Protein AF-A0A951UR97-F1 (afdb_monomer_lite)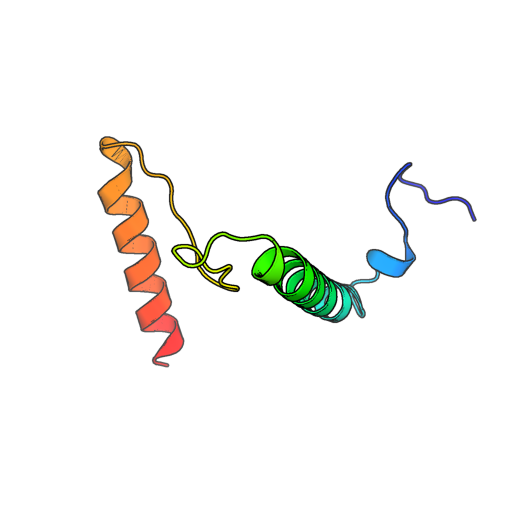

InterPro domains:
  IPR025132 Protein of unknown function DUF4058 [PF13267] (1-70)

pLDDT: mean 73.9, std 12.79, range [43.81, 94.88]

Sequence (73 aa):
MASPFPGMNPYLENPVFCSEIHNLLIAAIFRKLNPQLRPKYRVAIEKRVYQTTDEDSLLAAWVDEVLKQKELR

Structure (mmCIF, N/CA/C/O backbone):
data_AF-A0A951UR97-F1
#
_entry.id   AF-A0A951UR97-F1
#
loop_
_atom_site.group_PDB
_atom_site.id
_atom_site.type_symbol
_atom_site.label_atom_id
_atom_site.label_alt_id
_atom_site.label_comp_id
_atom_site.label_asym_id
_atom_site.label_entity_id
_atom_site.label_seq_id
_atom_site.pdbx_PDB_ins_code
_a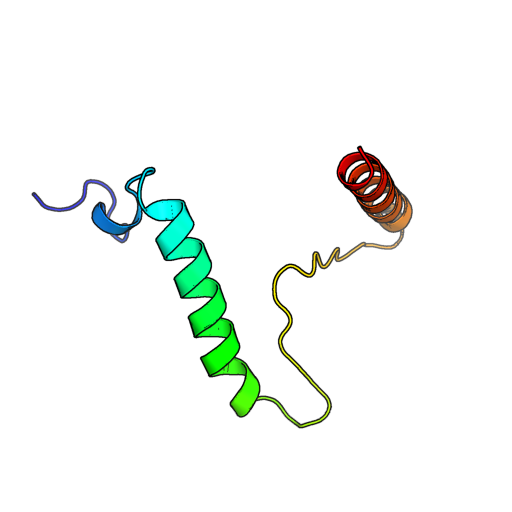tom_site.Cartn_x
_atom_site.Cartn_y
_atom_site.Cartn_z
_atom_site.occupancy
_atom_site.B_iso_or_equiv
_atom_site.auth_seq_id
_atom_site.auth_comp_id
_atom_site.auth_asym_id
_atom_site.auth_atom_id
_atom_site.pdbx_PDB_model_num
ATOM 1 N N . MET A 1 1 ? 24.213 -12.930 -14.750 1.00 53.19 1 MET A N 1
ATOM 2 C CA . MET A 1 1 ? 25.162 -12.162 -13.913 1.00 53.19 1 MET A CA 1
ATOM 3 C C . MET A 1 1 ? 24.530 -11.979 -12.544 1.00 53.19 1 MET A C 1
ATOM 5 O O . MET A 1 1 ? 23.332 -11.727 -12.493 1.00 53.19 1 MET A O 1
ATOM 9 N N . ALA A 1 2 ? 25.282 -12.195 -11.462 1.00 54.16 2 ALA A N 1
ATOM 10 C CA . ALA A 1 2 ? 24.802 -11.927 -10.106 1.00 54.16 2 ALA A CA 1
ATOM 11 C C . ALA A 1 2 ? 24.624 -10.412 -9.922 1.00 54.16 2 ALA A C 1
ATOM 13 O O . ALA A 1 2 ? 25.427 -9.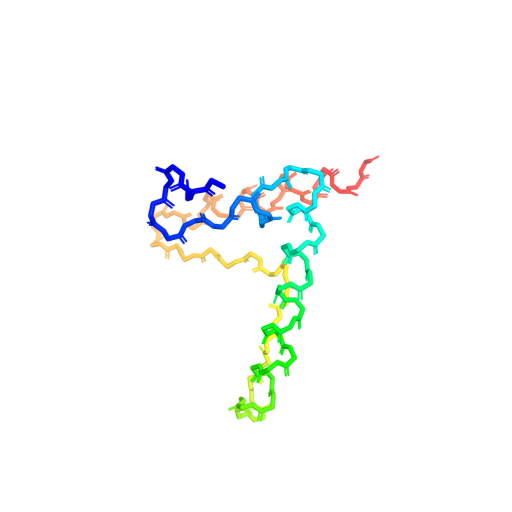639 -10.444 1.00 54.16 2 ALA A O 1
ATOM 14 N N . SER A 1 3 ? 23.544 -10.004 -9.254 1.00 48.56 3 SER A N 1
ATOM 15 C CA . SER A 1 3 ? 23.189 -8.592 -9.080 1.00 48.56 3 SER A CA 1
ATOM 16 C C . SER A 1 3 ? 24.317 -7.809 -8.386 1.00 48.56 3 SER A C 1
ATOM 18 O O . SER A 1 3 ? 24.862 -8.316 -7.403 1.00 48.56 3 SER A O 1
ATOM 20 N N . PRO A 1 4 ? 24.664 -6.590 -8.853 1.00 61.78 4 PRO A N 1
ATOM 21 C CA . PRO A 1 4 ? 25.703 -5.756 -8.241 1.00 61.78 4 PRO A CA 1
ATOM 22 C C . PRO A 1 4 ? 25.309 -5.220 -6.856 1.00 61.78 4 PRO A C 1
ATOM 24 O O . PRO A 1 4 ? 26.178 -4.787 -6.104 1.00 61.78 4 PRO A O 1
ATOM 27 N N . PHE A 1 5 ? 24.023 -5.289 -6.499 1.00 52.00 5 PHE A N 1
ATOM 28 C CA . PHE A 1 5 ? 23.535 -4.974 -5.163 1.00 52.00 5 PHE A CA 1
ATOM 29 C C . PHE A 1 5 ? 23.019 -6.256 -4.492 1.00 52.00 5 PHE A C 1
ATOM 31 O O . PHE A 1 5 ? 22.005 -6.819 -4.924 1.00 52.00 5 PHE A O 1
ATOM 38 N N . PRO A 1 6 ? 23.701 -6.763 -3.449 1.00 51.94 6 PRO A N 1
ATOM 39 C CA . PRO A 1 6 ? 23.268 -7.969 -2.760 1.00 51.94 6 PRO A CA 1
ATOM 40 C C . PRO A 1 6 ? 21.944 -7.681 -2.038 1.00 51.94 6 PRO A C 1
ATOM 42 O O . PRO A 1 6 ? 21.898 -6.904 -1.091 1.00 51.94 6 PRO A O 1
ATOM 45 N N . GLY A 1 7 ? 20.857 -8.286 -2.526 1.00 58.41 7 GLY A N 1
ATOM 46 C CA . GLY A 1 7 ? 19.492 -8.108 -2.004 1.00 58.41 7 GLY A CA 1
ATOM 47 C C . GLY A 1 7 ? 18.521 -7.379 -2.941 1.00 58.41 7 GLY A C 1
ATOM 48 O O . GLY A 1 7 ? 17.336 -7.299 -2.635 1.00 58.41 7 GLY A O 1
ATOM 49 N N . MET A 1 8 ? 18.998 -6.897 -4.087 1.00 62.88 8 MET A N 1
ATOM 50 C CA . MET A 1 8 ? 18.252 -6.062 -5.034 1.00 62.88 8 MET A CA 1
ATOM 51 C C . MET A 1 8 ? 18.178 -6.802 -6.377 1.00 62.88 8 MET A C 1
ATOM 53 O O . MET A 1 8 ? 19.202 -7.163 -6.962 1.00 62.88 8 MET A O 1
ATOM 57 N N . ASN A 1 9 ? 16.968 -7.202 -6.785 1.00 65.12 9 ASN A N 1
ATOM 58 C CA . ASN A 1 9 ? 16.761 -8.024 -7.977 1.00 65.12 9 ASN A CA 1
ATOM 59 C C . ASN A 1 9 ? 16.647 -7.104 -9.208 1.00 65.12 9 ASN A C 1
ATOM 61 O O . ASN A 1 9 ? 15.644 -6.402 -9.330 1.00 65.12 9 ASN A O 1
ATOM 65 N N . PRO A 1 10 ? 17.593 -7.150 -10.164 1.00 64.75 10 PRO A N 1
ATOM 66 C CA . PRO A 1 10 ? 17.658 -6.199 -11.276 1.00 64.75 10 PRO A CA 1
ATOM 67 C C . PRO A 1 10 ? 16.447 -6.257 -12.223 1.00 64.75 10 PRO A C 1
ATOM 69 O O . PRO A 1 10 ? 16.197 -5.307 -12.960 1.00 64.75 10 PRO A O 1
ATOM 72 N N . TYR A 1 11 ? 15.657 -7.334 -12.186 1.00 61.75 11 TYR A N 1
ATOM 73 C CA . TYR A 1 11 ? 14.390 -7.419 -12.921 1.00 61.75 11 TYR A CA 1
ATOM 74 C C . TYR A 1 11 ? 13.251 -6.624 -12.263 1.00 61.75 11 TYR A C 1
ATOM 76 O O . TYR A 1 11 ? 12.315 -6.230 -12.953 1.00 61.75 11 TYR A O 1
ATOM 84 N N . LEU A 1 12 ? 13.332 -6.370 -10.952 1.00 61.81 12 LEU A N 1
ATOM 85 C CA . LEU A 1 12 ? 12.370 -5.549 -10.206 1.00 61.81 12 LEU A CA 1
ATOM 86 C C . LEU A 1 12 ? 12.695 -4.050 -10.292 1.00 61.81 12 LEU A C 1
ATOM 88 O O . LEU A 1 12 ? 11.811 -3.218 -10.124 1.00 61.81 12 LEU A O 1
ATOM 92 N N . GLU A 1 13 ? 13.950 -3.710 -10.582 1.00 64.94 13 GLU A N 1
ATOM 93 C CA . GLU A 1 13 ? 14.448 -2.329 -10.641 1.00 64.94 13 GLU A CA 1
ATOM 94 C C . GLU A 1 13 ? 14.474 -1.736 -12.044 1.00 64.94 13 GLU A C 1
ATOM 96 O O . GLU A 1 13 ? 14.856 -0.578 -12.218 1.00 64.94 13 GLU A O 1
ATOM 101 N N . ASN A 1 14 ? 14.076 -2.500 -13.061 1.00 71.44 14 ASN A N 1
ATOM 102 C CA . ASN A 1 14 ? 13.990 -1.953 -14.402 1.00 71.44 14 ASN A CA 1
ATOM 103 C C . ASN A 1 14 ? 12.969 -0.797 -14.399 1.00 71.44 14 ASN A C 1
ATOM 105 O O . ASN A 1 14 ? 11.792 -1.043 -14.129 1.00 71.44 14 ASN A O 1
ATOM 109 N N . PRO A 1 15 ? 13.373 0.446 -14.719 1.00 70.38 15 PRO A N 1
ATOM 110 C CA . PRO A 1 15 ? 12.500 1.615 -14.621 1.00 70.38 15 PRO A CA 1
ATOM 111 C C . PRO A 1 15 ? 11.258 1.518 -15.518 1.00 70.38 15 PRO A C 1
ATOM 113 O O . PRO A 1 15 ? 10.254 2.159 -15.224 1.00 70.38 15 PRO A O 1
ATOM 116 N N . VAL A 1 16 ? 11.296 0.684 -16.563 1.00 74.50 16 VAL A N 1
ATOM 117 C CA . VAL A 1 16 ? 10.148 0.400 -17.438 1.00 74.50 16 VAL A CA 1
ATOM 118 C C . VAL A 1 16 ? 9.051 -0.380 -16.703 1.00 74.50 16 VAL A C 1
ATOM 120 O O . VAL A 1 16 ? 7.873 -0.126 -16.925 1.00 74.50 16 VAL A O 1
ATOM 123 N N . PHE A 1 17 ? 9.426 -1.305 -15.816 1.00 70.00 17 PHE A N 1
ATOM 124 C CA . PHE A 1 17 ? 8.492 -2.202 -15.120 1.00 70.00 17 PHE A CA 1
ATOM 125 C C . PHE A 1 17 ? 8.309 -1.854 -13.640 1.00 70.00 17 PHE A C 1
ATOM 127 O O . PHE A 1 17 ? 7.364 -2.320 -13.011 1.00 70.00 17 PHE A O 1
ATOM 134 N N . CYS A 1 18 ? 9.187 -1.025 -13.074 1.00 73.00 18 CYS A N 1
ATOM 135 C CA . CYS A 1 18 ? 9.186 -0.666 -11.660 1.00 73.00 18 CYS A CA 1
ATOM 136 C C . CYS A 1 18 ? 7.850 -0.040 -11.225 1.00 73.00 18 CYS A C 1
ATOM 138 O O . CYS A 1 18 ? 7.331 -0.391 -10.171 1.00 73.00 18 CYS A O 1
ATOM 140 N N . SER A 1 19 ? 7.236 0.806 -12.061 1.00 75.81 19 SER A N 1
ATOM 141 C CA . SER A 1 19 ? 5.912 1.388 -11.794 1.00 75.81 19 SER A CA 1
ATOM 142 C C . SER A 1 19 ? 4.801 0.332 -11.741 1.00 75.81 19 SER A C 1
ATOM 144 O O . SER A 1 19 ? 3.978 0.341 -10.825 1.00 75.81 19 SER A O 1
ATOM 146 N N . GLU A 1 20 ? 4.793 -0.611 -12.683 1.00 80.56 20 GLU A N 1
ATOM 147 C CA . GLU A 1 20 ? 3.812 -1.697 -12.738 1.00 80.56 20 GLU A CA 1
ATOM 148 C C . GLU A 1 20 ? 3.975 -2.653 -11.551 1.00 80.56 20 GLU A C 1
ATOM 150 O O . GLU A 1 20 ? 3.013 -2.928 -10.831 1.00 80.56 20 GLU A O 1
ATOM 155 N N . ILE A 1 21 ? 5.206 -3.090 -11.281 1.00 83.62 21 ILE A N 1
ATOM 156 C CA . ILE A 1 21 ? 5.537 -3.964 -10.151 1.00 83.62 21 ILE A CA 1
ATOM 157 C C . ILE A 1 21 ? 5.171 -3.291 -8.830 1.00 83.62 21 ILE A C 1
ATOM 159 O O . ILE A 1 21 ? 4.575 -3.934 -7.967 1.00 83.62 21 ILE A O 1
ATOM 163 N N . HIS A 1 22 ? 5.492 -2.007 -8.668 1.00 82.81 22 HIS A N 1
ATOM 164 C CA . HIS A 1 22 ? 5.174 -1.247 -7.463 1.00 82.81 22 HIS A CA 1
ATOM 165 C C . HIS A 1 22 ? 3.665 -1.219 -7.204 1.00 82.81 22 HIS A C 1
ATOM 167 O O . HIS A 1 22 ? 3.214 -1.578 -6.113 1.00 82.81 22 HIS A O 1
ATOM 173 N N . ASN A 1 23 ? 2.875 -0.891 -8.228 1.00 86.44 23 ASN A N 1
ATOM 174 C CA . ASN A 1 23 ? 1.419 -0.850 -8.124 1.00 86.44 23 ASN A CA 1
ATOM 175 C C . ASN A 1 23 ? 0.828 -2.232 -7.807 1.00 86.44 23 ASN A C 1
ATOM 177 O O . ASN A 1 23 ? -0.016 -2.368 -6.914 1.00 86.44 23 ASN A O 1
ATOM 181 N N . LEU A 1 24 ? 1.301 -3.277 -8.493 1.00 89.00 24 LEU A N 1
ATOM 182 C CA . LEU A 1 24 ? 0.856 -4.653 -8.264 1.00 89.00 24 LEU A CA 1
ATOM 183 C C . LEU A 1 24 ? 1.232 -5.156 -6.866 1.00 89.00 24 LEU A C 1
ATOM 185 O O . LEU A 1 24 ? 0.416 -5.803 -6.206 1.00 89.00 24 LEU A O 1
ATOM 189 N N . LEU A 1 25 ? 2.433 -4.831 -6.387 1.00 89.00 25 LEU A N 1
ATOM 190 C CA . LEU A 1 25 ? 2.904 -5.197 -5.055 1.00 89.00 25 LEU A CA 1
ATOM 191 C C . LEU A 1 25 ? 2.044 -4.547 -3.969 1.00 89.00 25 LEU A C 1
ATOM 193 O O . LEU A 1 25 ? 1.594 -5.230 -3.046 1.00 89.00 25 LEU A O 1
ATOM 197 N N . ILE A 1 26 ? 1.764 -3.251 -4.097 1.00 88.94 26 ILE A N 1
ATOM 198 C CA . ILE A 1 26 ? 0.897 -2.522 -3.167 1.00 88.94 26 ILE A CA 1
ATOM 199 C C . ILE A 1 26 ? -0.506 -3.143 -3.136 1.00 88.94 26 ILE A C 1
ATOM 201 O O . ILE A 1 26 ? -1.044 -3.414 -2.057 1.00 88.94 26 ILE A O 1
ATOM 205 N N . ALA A 1 27 ? -1.085 -3.439 -4.304 1.00 91.00 27 ALA A N 1
ATOM 206 C CA . ALA A 1 27 ? -2.387 -4.093 -4.395 1.00 91.00 27 ALA A CA 1
ATOM 207 C C . ALA A 1 27 ? -2.379 -5.497 -3.760 1.00 91.00 27 ALA A C 1
ATOM 209 O O . ALA A 1 27 ? -3.330 -5.875 -3.067 1.00 91.00 27 ALA A O 1
ATOM 210 N N . ALA A 1 28 ? -1.306 -6.267 -3.951 1.00 92.81 28 ALA A N 1
ATOM 211 C CA . ALA A 1 28 ? -1.148 -7.588 -3.350 1.00 92.81 28 ALA A CA 1
ATOM 212 C C . ALA A 1 28 ? -1.068 -7.513 -1.816 1.00 92.81 28 ALA A C 1
ATOM 214 O O . ALA A 1 28 ? -1.753 -8.272 -1.125 1.00 92.81 28 ALA A O 1
ATOM 215 N N . ILE A 1 29 ? -0.299 -6.564 -1.277 1.00 92.25 29 ILE A N 1
ATOM 216 C CA . ILE A 1 29 ? -0.199 -6.315 0.168 1.00 92.25 29 ILE A CA 1
ATOM 217 C C . ILE A 1 29 ? -1.568 -5.932 0.740 1.00 92.25 29 ILE A C 1
ATOM 219 O O . ILE A 1 29 ? -2.004 -6.519 1.732 1.00 92.25 29 ILE A O 1
ATOM 223 N N . PHE A 1 30 ? -2.283 -5.013 0.087 1.00 92.44 30 PHE A N 1
ATOM 224 C CA . PHE A 1 30 ? -3.631 -4.612 0.489 1.00 92.44 30 PHE A CA 1
ATOM 225 C C . PHE A 1 30 ? -4.589 -5.806 0.576 1.00 92.44 30 PHE A C 1
ATOM 227 O O . PHE A 1 30 ? -5.287 -5.979 1.579 1.00 92.44 30 PHE A O 1
ATOM 234 N N . ARG A 1 31 ? -4.608 -6.659 -0.455 1.00 93.75 31 ARG A N 1
ATOM 235 C CA . ARG A 1 31 ? -5.466 -7.855 -0.490 1.00 93.75 31 ARG A CA 1
ATOM 236 C C . ARG A 1 31 ? -5.086 -8.865 0.588 1.00 93.75 31 ARG A C 1
ATOM 238 O O . ARG A 1 31 ? -5.971 -9.492 1.158 1.00 93.75 31 ARG A O 1
ATOM 245 N N . LYS A 1 32 ? -3.793 -9.009 0.885 1.00 94.88 32 LYS A N 1
ATOM 246 C CA . LYS A 1 32 ? -3.297 -9.938 1.908 1.00 94.88 32 LYS A CA 1
ATOM 247 C C . LYS A 1 32 ? -3.607 -9.465 3.329 1.00 94.88 32 LYS A C 1
ATOM 249 O O . LYS A 1 32 ? -3.890 -10.293 4.192 1.00 94.88 32 LYS A O 1
ATOM 254 N N . LEU A 1 33 ? -3.525 -8.162 3.585 1.00 92.12 33 LEU A N 1
ATOM 255 C CA . LEU A 1 33 ? -3.684 -7.600 4.927 1.00 92.12 33 LEU A CA 1
ATOM 256 C C . LEU A 1 33 ? -5.149 -7.433 5.339 1.00 92.12 33 LEU A C 1
ATOM 258 O O . LEU A 1 33 ? -5.471 -7.716 6.487 1.00 92.12 33 LEU A O 1
ATOM 262 N N . ASN A 1 34 ? -6.043 -7.023 4.433 1.00 90.50 34 ASN A N 1
ATOM 263 C CA . ASN A 1 34 ? -7.446 -6.760 4.792 1.00 90.50 34 ASN A CA 1
ATOM 264 C C 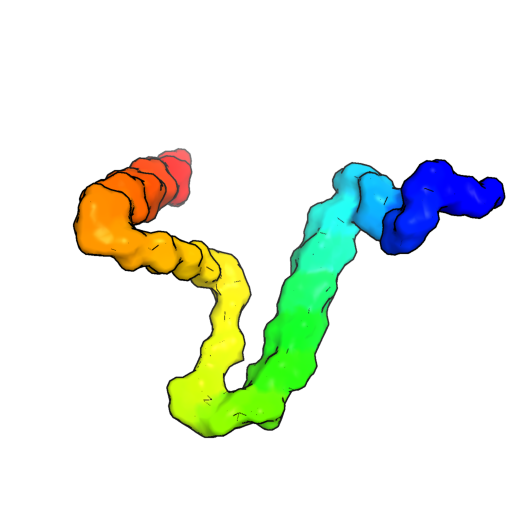. ASN A 1 34 ? -8.161 -7.930 5.504 1.00 90.50 34 ASN A C 1
ATOM 266 O O . ASN A 1 34 ? -8.824 -7.669 6.503 1.00 90.50 34 ASN A O 1
ATOM 270 N N . PRO A 1 35 ? -8.005 -9.202 5.087 1.00 91.81 35 PRO A N 1
ATOM 271 C CA . PRO A 1 35 ? -8.626 -10.333 5.781 1.00 91.81 35 PRO A CA 1
ATOM 272 C C . PRO A 1 35 ? -8.078 -10.589 7.192 1.00 91.81 35 PRO A C 1
ATOM 274 O O . PRO A 1 35 ? -8.742 -11.234 7.996 1.00 91.81 35 PRO A O 1
ATOM 277 N N . GLN A 1 36 ? -6.863 -10.121 7.495 1.00 93.75 36 GLN A N 1
ATOM 278 C CA . GLN A 1 36 ? -6.206 -10.320 8.793 1.00 93.75 36 GLN A CA 1
ATOM 279 C C . GLN A 1 36 ? -6.575 -9.231 9.811 1.00 93.75 36 GLN A C 1
ATOM 281 O O . GLN A 1 36 ? -6.255 -9.349 10.994 1.00 93.75 36 GLN A O 1
ATOM 286 N N . LEU A 1 37 ? -7.230 -8.155 9.368 1.00 89.06 37 LEU A N 1
ATOM 287 C CA . LEU A 1 37 ? -7.615 -7.048 10.231 1.00 89.06 37 LEU A CA 1
ATOM 288 C C . LEU A 1 37 ? -8.931 -7.330 10.957 1.00 89.06 37 LEU A C 1
ATOM 290 O O . LEU A 1 37 ? -9.864 -7.928 10.426 1.00 89.06 37 LEU A O 1
ATOM 294 N N . ARG A 1 38 ? -9.028 -6.832 12.194 1.00 87.50 38 ARG A N 1
ATOM 295 C CA . ARG A 1 38 ? -10.297 -6.815 12.933 1.00 87.50 38 ARG A CA 1
ATOM 296 C C . ARG A 1 38 ? -11.295 -5.902 12.200 1.00 87.50 38 ARG A C 1
ATOM 298 O O . ARG A 1 38 ? -10.860 -4.873 11.691 1.00 87.50 38 ARG A O 1
ATOM 305 N N . PRO A 1 39 ? -12.618 -6.155 12.265 1.00 85.44 39 PRO A N 1
ATOM 306 C CA . PRO A 1 39 ? -13.638 -5.412 11.503 1.00 85.44 39 PRO A CA 1
ATOM 307 C C . PRO A 1 39 ? -13.647 -3.881 11.676 1.00 85.44 39 PRO A C 1
ATOM 309 O O . PRO A 1 39 ? -14.227 -3.170 10.865 1.00 85.44 39 PRO A O 1
ATOM 312 N N . LYS A 1 40 ? -13.011 -3.359 12.733 1.00 92.50 40 LYS A N 1
ATOM 313 C CA . LYS A 1 40 ? -12.862 -1.917 12.985 1.00 92.50 40 LYS A CA 1
ATOM 314 C C . LYS A 1 40 ? -11.799 -1.248 12.098 1.00 92.50 40 LYS A C 1
ATOM 316 O O . LYS A 1 40 ? -11.772 -0.025 12.003 1.00 92.50 40 LYS A O 1
ATOM 321 N N . TYR A 1 41 ? -10.913 -2.022 11.478 1.00 87.94 41 TYR A N 1
ATOM 322 C CA . TYR A 1 41 ? -9.774 -1.519 10.719 1.00 87.94 41 TYR A CA 1
ATOM 323 C C . TYR A 1 41 ? -9.866 -1.958 9.261 1.00 87.94 41 TYR A C 1
ATOM 325 O O . TYR A 1 41 ? -10.265 -3.079 8.960 1.00 87.94 41 TYR A O 1
ATOM 333 N N . ARG A 1 42 ? -9.446 -1.072 8.358 1.00 87.50 42 ARG A N 1
ATOM 334 C CA . ARG A 1 42 ? -9.277 -1.368 6.935 1.00 87.50 42 ARG A CA 1
ATOM 335 C C . ARG A 1 42 ? -7.908 -0.895 6.485 1.00 87.50 42 ARG A C 1
ATOM 337 O O . ARG A 1 42 ? -7.443 0.149 6.945 1.00 87.50 42 ARG A O 1
ATOM 344 N N . VAL A 1 43 ? -7.294 -1.620 5.560 1.00 85.94 43 VAL A N 1
ATOM 345 C CA . VAL A 1 43 ? -6.150 -1.086 4.819 1.00 85.94 43 VAL A CA 1
ATOM 346 C C . VAL A 1 43 ? -6.696 -0.103 3.791 1.00 85.94 43 VAL A C 1
ATOM 348 O O . VAL A 1 43 ? -7.760 -0.330 3.219 1.00 85.94 43 VAL A O 1
ATOM 351 N N . ALA A 1 44 ? -5.995 0.999 3.568 1.00 84.38 44 ALA A N 1
ATOM 352 C CA . ALA A 1 44 ? -6.266 1.935 2.487 1.00 84.38 44 ALA A CA 1
ATOM 353 C C . ALA A 1 44 ? -4.968 2.146 1.707 1.00 84.38 44 ALA A C 1
ATOM 355 O O . ALA A 1 44 ? -3.894 2.195 2.304 1.00 84.38 44 ALA A O 1
ATOM 356 N N . ILE A 1 45 ? -5.073 2.240 0.386 1.00 84.62 45 ILE A N 1
ATOM 357 C CA . ILE A 1 45 ? -3.953 2.574 -0.497 1.00 84.62 45 ILE A CA 1
ATOM 358 C C . ILE A 1 45 ? -4.016 4.081 -0.777 1.00 84.62 45 ILE A C 1
ATOM 360 O O . ILE A 1 45 ? -5.078 4.684 -0.629 1.00 84.62 45 ILE A O 1
ATOM 364 N N . GLU A 1 46 ? -2.876 4.691 -1.109 1.00 74.31 46 GLU A N 1
ATOM 365 C CA . GLU A 1 46 ? -2.747 6.110 -1.499 1.00 74.31 46 GLU A CA 1
ATOM 366 C C . GLU A 1 46 ? -3.144 7.128 -0.414 1.00 74.31 46 GLU A C 1
ATOM 368 O O . GLU A 1 46 ? -3.192 8.332 -0.651 1.00 74.31 46 GLU A O 1
ATOM 373 N N . LYS A 1 47 ? -3.371 6.677 0.825 1.00 75.25 47 LYS A N 1
ATOM 374 C CA . LYS A 1 47 ? -3.523 7.561 1.981 1.00 75.25 47 LYS A CA 1
ATOM 375 C C . LYS A 1 47 ? -2.143 8.021 2.439 1.00 75.25 47 LYS A C 1
ATOM 377 O O . LYS A 1 47 ? -1.375 7.234 2.987 1.00 75.25 47 LYS A O 1
ATOM 382 N N . ARG A 1 48 ? -1.847 9.307 2.256 1.00 69.88 48 ARG A N 1
ATOM 383 C CA . ARG A 1 48 ? -0.693 9.944 2.898 1.00 69.88 48 ARG A CA 1
ATOM 384 C C . ARG A 1 48 ? -1.010 10.129 4.377 1.00 69.88 48 ARG A C 1
ATOM 386 O O . ARG A 1 48 ? -1.997 10.772 4.724 1.00 69.88 48 ARG A O 1
ATOM 393 N N . VAL A 1 49 ? -0.210 9.508 5.236 1.00 66.75 49 VAL A N 1
ATOM 394 C CA . VAL A 1 49 ? -0.304 9.672 6.687 1.00 66.75 49 VAL A CA 1
ATOM 395 C C . VAL A 1 49 ? 0.891 10.505 7.113 1.00 66.75 49 VAL A C 1
ATOM 397 O O . VAL A 1 49 ? 2.029 10.061 6.990 1.00 66.75 49 VAL A O 1
ATOM 400 N N . TYR A 1 50 ? 0.621 11.716 7.585 1.00 70.44 50 TYR A N 1
ATOM 401 C CA . TYR A 1 50 ? 1.628 12.574 8.188 1.00 70.44 50 TYR A CA 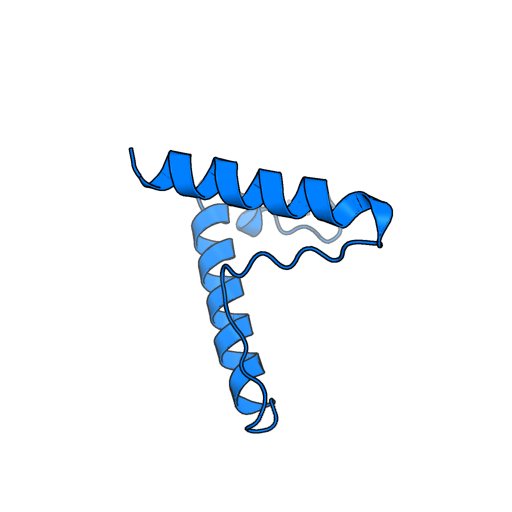1
ATOM 402 C C . TYR A 1 50 ? 1.578 12.357 9.693 1.00 70.44 50 TYR A C 1
ATOM 404 O O . TYR A 1 50 ? 0.537 12.552 10.318 1.00 70.44 50 TYR A O 1
ATOM 412 N N . GLN A 1 51 ? 2.691 11.912 10.265 1.00 65.00 51 GLN A N 1
ATOM 413 C CA . GLN A 1 51 ? 2.863 11.910 11.708 1.00 65.00 51 GLN A CA 1
ATOM 414 C C . GLN A 1 51 ? 3.518 13.237 12.071 1.00 65.00 51 GLN A C 1
ATOM 416 O O . GLN A 1 51 ? 4.697 13.438 11.792 1.00 65.00 51 GLN A O 1
ATOM 421 N N . THR A 1 52 ? 2.735 14.159 12.618 1.00 67.94 52 THR A N 1
ATOM 422 C CA . THR A 1 52 ? 3.233 15.463 13.050 1.00 67.94 52 THR A CA 1
ATOM 423 C C . THR A 1 52 ? 3.507 15.428 14.545 1.00 67.94 52 THR A C 1
ATOM 425 O O . THR A 1 52 ? 2.734 14.869 15.326 1.00 67.94 52 THR A O 1
ATOM 428 N N . THR A 1 53 ? 4.632 16.008 14.944 1.00 68.25 53 THR A N 1
ATOM 429 C CA . THR A 1 53 ? 4.792 16.530 16.305 1.00 68.25 53 THR A CA 1
ATOM 430 C C . THR A 1 53 ? 4.064 17.879 16.358 1.00 68.25 53 THR A C 1
ATOM 432 O O . THR A 1 53 ? 3.824 18.467 15.304 1.00 68.25 53 THR A O 1
ATOM 435 N N . ASP A 1 54 ? 3.680 18.370 17.539 1.0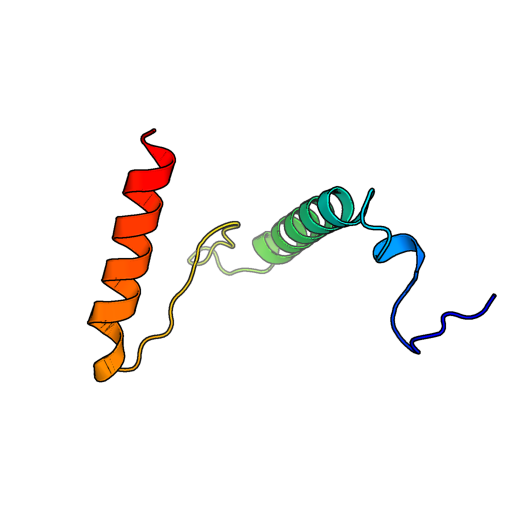0 67.06 54 ASP A N 1
ATOM 436 C CA . ASP A 1 54 ? 2.823 19.567 17.690 1.00 67.06 54 ASP A CA 1
ATOM 437 C C . ASP A 1 54 ? 3.287 20.763 16.820 1.00 67.06 54 ASP A C 1
ATOM 439 O O . ASP A 1 54 ? 2.484 21.366 16.111 1.00 67.06 54 ASP A O 1
ATOM 443 N N . GLU A 1 55 ? 4.603 20.984 16.741 1.00 68.19 55 GLU A N 1
ATOM 444 C CA . GLU A 1 55 ? 5.271 22.042 15.963 1.00 68.19 55 GLU A CA 1
ATOM 445 C C . GLU A 1 55 ? 5.126 21.922 14.425 1.00 68.19 55 GLU A C 1
ATOM 447 O O . GLU A 1 55 ? 5.103 22.929 13.720 1.00 68.19 55 GLU A O 1
ATOM 452 N N . ASP A 1 56 ? 4.972 20.711 13.874 1.00 66.12 56 ASP A N 1
ATOM 453 C CA . ASP A 1 56 ? 4.993 20.458 12.417 1.00 66.12 56 ASP A CA 1
ATOM 454 C C . ASP A 1 56 ? 3.592 20.333 11.792 1.00 66.12 56 ASP A C 1
ATOM 456 O O . ASP A 1 56 ? 3.434 20.102 10.586 1.00 66.12 56 ASP A O 1
ATOM 460 N N . SER A 1 57 ? 2.543 20.488 12.603 1.00 64.31 57 SER A N 1
ATOM 461 C CA . SER A 1 57 ? 1.157 20.248 12.180 1.00 64.31 57 SER A CA 1
ATOM 462 C C . SER A 1 57 ? 0.673 21.230 11.105 1.00 64.31 57 SER A C 1
ATOM 464 O O . SER A 1 57 ? -0.080 20.849 10.206 1.00 64.31 57 SER A O 1
ATOM 466 N N . LEU A 1 58 ? 1.158 22.476 11.135 1.00 67.81 58 LEU A N 1
ATOM 467 C CA . LEU A 1 58 ? 0.843 23.494 10.124 1.00 67.81 58 LEU A CA 1
ATOM 468 C C . LEU A 1 58 ? 1.493 23.196 8.763 1.00 67.81 58 LEU A C 1
ATOM 470 O O . LEU A 1 58 ? 0.893 23.464 7.722 1.00 67.81 58 LEU A O 1
ATOM 474 N N . LEU A 1 59 ? 2.687 22.594 8.753 1.00 69.06 59 LEU A N 1
ATOM 475 C CA . LEU A 1 59 ? 3.391 22.236 7.518 1.00 69.06 59 LEU A CA 1
ATOM 476 C C . LEU A 1 59 ? 2.708 21.070 6.800 1.00 69.06 59 LEU A C 1
ATOM 478 O O . LEU A 1 59 ? 2.536 21.115 5.581 1.00 69.06 59 LEU A O 1
ATOM 482 N N . ALA A 1 60 ? 2.257 20.056 7.543 1.00 68.31 60 ALA A N 1
ATOM 483 C CA . ALA A 1 60 ? 1.510 18.940 6.963 1.00 68.31 60 ALA A CA 1
ATOM 484 C C . ALA A 1 60 ? 0.184 19.395 6.328 1.00 68.31 60 ALA A C 1
ATOM 486 O O . ALA A 1 60 ? -0.163 18.933 5.240 1.00 68.31 60 ALA A O 1
ATOM 487 N N . ALA A 1 61 ? -0.523 20.338 6.963 1.00 67.25 61 ALA A N 1
ATOM 488 C CA . ALA A 1 61 ? -1.747 20.920 6.411 1.00 67.25 61 ALA A CA 1
ATOM 489 C C . ALA A 1 61 ? -1.486 21.686 5.103 1.00 67.25 61 ALA A C 1
ATOM 491 O O . ALA A 1 61 ? -2.232 21.541 4.136 1.00 67.25 61 ALA A O 1
ATOM 492 N N . TRP A 1 62 ? -0.395 22.453 5.041 1.00 74.44 62 TRP A N 1
ATOM 493 C CA . TRP A 1 62 ? -0.054 23.231 3.850 1.00 74.44 62 TRP A CA 1
ATOM 494 C C . TRP A 1 62 ? 0.336 22.348 2.657 1.00 74.44 62 TRP A C 1
ATOM 496 O O . TRP A 1 62 ? -0.046 22.628 1.520 1.00 74.44 62 TRP A O 1
ATOM 506 N N . VAL A 1 63 ? 1.037 21.239 2.912 1.00 73.31 63 VAL A N 1
ATOM 507 C CA . VAL A 1 63 ? 1.377 20.247 1.881 1.00 73.31 63 VAL A CA 1
ATOM 508 C C . VAL A 1 63 ? 0.117 19.626 1.270 1.00 73.31 63 VAL A C 1
ATOM 510 O O . VAL A 1 63 ? 0.052 19.491 0.049 1.00 73.31 63 VAL A O 1
ATOM 513 N N . ASP A 1 64 ? -0.890 19.293 2.082 1.00 72.12 64 ASP A N 1
ATOM 514 C CA . ASP A 1 64 ? -2.158 18.730 1.595 1.00 72.12 64 ASP A CA 1
ATOM 515 C C . ASP A 1 64 ? -2.959 19.746 0.752 1.00 72.12 64 ASP A C 1
ATOM 517 O O . ASP A 1 64 ? -3.503 19.399 -0.299 1.00 72.12 64 ASP A O 1
ATOM 521 N N . GLU A 1 65 ? -2.974 21.022 1.154 1.00 72.75 65 GLU A N 1
ATOM 522 C CA . GLU A 1 65 ? -3.648 22.113 0.428 1.00 72.75 65 GLU A CA 1
ATOM 523 C C . GLU A 1 65 ? -3.041 22.343 -0.970 1.00 72.75 65 GLU A C 1
ATOM 525 O O . GLU A 1 65 ? -3.755 22.427 -1.974 1.00 72.75 65 GLU A O 1
ATOM 530 N N . VAL A 1 66 ? -1.707 22.388 -1.056 1.00 73.06 66 VAL A N 1
ATOM 531 C CA . VAL A 1 66 ? -0.981 22.593 -2.322 1.00 73.06 66 VAL A CA 1
ATOM 532 C C . VAL A 1 66 ? -1.204 21.432 -3.295 1.00 73.06 66 VAL A C 1
ATOM 534 O O . VAL A 1 66 ? -1.277 21.644 -4.507 1.00 73.06 66 VAL A O 1
ATOM 537 N N . LEU A 1 67 ? -1.338 20.205 -2.788 1.00 66.38 67 LEU A N 1
ATOM 538 C CA . LEU A 1 67 ? -1.603 19.030 -3.620 1.00 66.38 67 LEU A CA 1
ATOM 539 C C . LEU A 1 67 ? -3.021 19.047 -4.197 1.00 66.38 67 LEU A C 1
ATOM 541 O O . LEU A 1 67 ? -3.168 18.840 -5.401 1.00 66.38 67 LEU A O 1
ATOM 545 N N . LYS A 1 68 ? -4.036 19.393 -3.392 1.00 70.50 68 LYS A N 1
ATOM 546 C CA . LYS A 1 68 ? -5.430 19.511 -3.866 1.00 70.50 68 LYS A CA 1
ATOM 547 C C . LYS A 1 68 ? -5.579 20.532 -4.991 1.00 70.50 68 LYS A C 1
ATOM 549 O O . LYS A 1 68 ? -6.263 20.271 -5.975 1.00 70.50 68 LYS A O 1
ATOM 554 N N . GLN A 1 69 ? -4.907 21.678 -4.882 1.00 65.31 69 GLN A N 1
ATOM 555 C CA . GLN A 1 69 ? -4.929 22.716 -5.922 1.00 65.31 69 GLN A CA 1
ATOM 556 C C . GLN A 1 69 ? -4.305 22.247 -7.246 1.00 65.31 69 GLN A C 1
ATOM 558 O O . GLN A 1 69 ? -4.691 22.711 -8.317 1.00 65.31 69 GLN A O 1
ATOM 563 N N . LYS A 1 70 ? -3.344 21.318 -7.187 1.00 62.38 70 LYS A N 1
ATOM 564 C CA . LYS A 1 70 ? -2.655 20.783 -8.366 1.00 62.38 70 LYS A CA 1
ATOM 565 C C . LYS A 1 70 ? -3.449 19.683 -9.079 1.00 62.38 70 LYS A C 1
ATOM 567 O O . LYS A 1 70 ? -3.251 19.497 -10.271 1.00 62.38 70 LYS A O 1
ATOM 572 N N . GLU A 1 71 ? -4.330 18.980 -8.371 1.00 62.38 71 GLU A N 1
ATOM 573 C CA . GLU A 1 71 ? -5.246 17.975 -8.939 1.00 62.38 71 GLU A CA 1
ATOM 574 C C . GLU A 1 71 ? -6.502 18.599 -9.578 1.00 62.38 71 GLU A C 1
ATOM 576 O O . GLU A 1 71 ? -7.200 17.938 -10.341 1.00 62.38 71 GLU A O 1
ATOM 581 N N . LEU A 1 72 ? -6.783 19.875 -9.288 1.00 55.66 72 LEU A N 1
ATOM 582 C CA . LEU A 1 72 ? -7.917 20.643 -9.823 1.00 55.66 72 LEU A CA 1
ATOM 583 C C . LEU A 1 72 ? -7.614 21.382 -11.144 1.00 55.66 72 LEU A C 1
ATOM 585 O O . LEU A 1 72 ? -8.455 22.150 -11.613 1.00 55.66 72 LEU A O 1
ATOM 589 N N . ARG A 1 73 ? -6.439 21.173 -11.748 1.00 43.81 73 ARG A N 1
ATOM 590 C CA . ARG A 1 73 ? -6.000 21.836 -12.984 1.00 43.81 73 ARG A CA 1
ATOM 591 C C . ARG A 1 73 ? -5.534 20.826 -14.022 1.00 43.81 73 ARG A C 1
ATOM 593 O O . ARG A 1 73 ? -5.834 21.069 -15.211 1.00 43.81 73 ARG A O 1
#

Foldseek 3Di:
DPDPDVPDDVVCVPPVCVVVSVVVVQVVVQVVCQVVDDPVDHDDPPDDDDDDDPVCPVVVVVVVVVVVVVVVD

Organism: NCBI:txid2839659

Radius of gyration: 17.87 Å; chains: 1; bounding box: 39×36×35 Å

Secondary structure (DSSP, 8-state):
---SSTT--TTTS-HHHHHHHHHHHHHHHHHHHGGGS-TT----SS-------GGGHHHHHHHHHHHHHHHT-